Protein AF-A0A847YXC4-F1 (afdb_monomer_lite)

Secondary structure (DSSP, 8-state):
-EEEEEEESSHHHHHHHHHHHHHHHHTT-EE-SSSPPSEEEEEE---SHHHHHHHHHHHHHHHHH-TTSEEEEESTT---

pLDDT: mean 90.59, std 10.75, range [42.12, 97.88]

Radius of gyration: 12.44 Å; chains: 1; bounding box: 24×29×33 Å

Foldseek 3Di:
DEEDEAEQEDPVQVVVSVVVQVVVVVVVYYYDDPDQGQEYEYEYLCPDPVSVVVSVVVVVVNCVSRVNHDYYYDYNPPDD

Sequence (80 aa):
MKFIIKTFGCRLNIAESTEIARQLQEQGFSLAKNEIPDLVIVNTCAVTARAEQQIRQYVRKAKKLYPKAFIVACGCWVDN

Structure (mmCIF, N/CA/C/O backbone):
data_AF-A0A847YXC4-F1
#
_entry.id   AF-A0A847YXC4-F1
#
loop_
_atom_site.group_PDB
_atom_site.id
_atom_site.type_symbol
_atom_site.label_atom_id
_atom_site.label_alt_id
_atom_site.label_comp_id
_atom_site.label_asym_id
_atom_site.label_entity_id
_atom_site.label_seq_id
_atom_site.pdbx_PDB_ins_code
_atom_site.Cartn_x
_atom_site.Cartn_y
_atom_site.Cartn_z
_atom_site.occupancy
_atom_site.B_iso_or_equiv
_atom_site.auth_seq_id
_atom_site.auth_comp_id
_atom_site.auth_asym_id
_atom_site.auth_atom_id
_atom_site.pdbx_PDB_model_num
ATOM 1 N N . MET A 1 1 ? -10.521 7.198 9.614 1.00 92.06 1 MET A N 1
ATOM 2 C CA . MET A 1 1 ? -10.154 5.987 8.848 1.00 92.06 1 MET A CA 1
ATOM 3 C C . MET A 1 1 ? -8.638 5.812 8.871 1.00 92.06 1 MET A C 1
ATOM 5 O O . MET A 1 1 ? -7.924 6.814 8.809 1.00 92.06 1 MET A O 1
ATOM 9 N N . LYS A 1 2 ? -8.145 4.583 9.039 1.00 97.00 2 LYS A N 1
ATOM 10 C CA . LYS A 1 2 ? -6.718 4.244 9.139 1.00 97.00 2 LYS A CA 1
ATOM 11 C C . LYS A 1 2 ? -6.199 3.712 7.810 1.00 97.00 2 LYS A C 1
ATOM 13 O O . LYS A 1 2 ? -6.846 2.860 7.208 1.00 97.00 2 LYS A O 1
ATOM 18 N N . PHE A 1 3 ? -5.033 4.166 7.359 1.00 97.88 3 PHE A N 1
ATOM 19 C CA . PHE A 1 3 ? -4.460 3.698 6.095 1.00 97.88 3 PHE A CA 1
ATOM 20 C C . PHE A 1 3 ? -2.994 3.292 6.202 1.00 97.88 3 PHE A C 1
ATOM 22 O O . PHE A 1 3 ? -2.250 3.795 7.043 1.00 97.88 3 PHE A O 1
ATOM 29 N N . ILE A 1 4 ? -2.574 2.409 5.301 1.00 97.31 4 ILE A N 1
ATOM 30 C CA . ILE A 1 4 ? -1.165 2.141 5.009 1.00 97.31 4 ILE A CA 1
ATOM 31 C C . ILE A 1 4 ? -0.910 2.277 3.511 1.00 97.31 4 ILE A C 1
ATOM 33 O O . ILE A 1 4 ? -1.787 1.989 2.695 1.00 97.31 4 ILE A O 1
ATOM 37 N N . ILE A 1 5 ? 0.313 2.666 3.153 1.00 96.50 5 ILE A N 1
ATOM 38 C CA . ILE A 1 5 ? 0.781 2.679 1.767 1.00 96.50 5 ILE A CA 1
ATOM 39 C C . ILE A 1 5 ? 1.981 1.748 1.654 1.00 96.50 5 ILE A C 1
ATOM 41 O O . ILE A 1 5 ? 2.949 1.859 2.409 1.00 96.50 5 ILE A O 1
ATOM 45 N N . LYS A 1 6 ? 1.925 0.825 0.697 1.00 95.38 6 LYS A N 1
ATOM 46 C CA . LYS A 1 6 ? 3.049 -0.007 0.296 1.00 95.38 6 LYS A CA 1
ATOM 47 C C . LYS A 1 6 ? 3.482 0.370 -1.112 1.00 95.38 6 LYS A C 1
ATOM 49 O O . LYS A 1 6 ? 2.755 0.148 -2.073 1.00 95.38 6 LYS A O 1
ATOM 54 N N . THR A 1 7 ? 4.696 0.884 -1.227 1.00 93.75 7 THR A N 1
ATOM 55 C CA . THR A 1 7 ? 5.277 1.288 -2.509 1.00 93.75 7 THR A CA 1
ATOM 56 C C . THR A 1 7 ? 6.163 0.176 -3.077 1.00 93.75 7 THR A C 1
ATOM 58 O O . THR A 1 7 ? 7.010 -0.371 -2.365 1.00 93.75 7 THR A O 1
ATOM 61 N N . PHE A 1 8 ? 5.985 -0.145 -4.358 1.00 90.25 8 PHE A N 1
ATOM 62 C CA . PHE A 1 8 ? 6.829 -1.048 -5.145 1.00 90.25 8 PHE A CA 1
ATOM 63 C C . PHE A 1 8 ? 7.244 -0.354 -6.444 1.00 90.25 8 PHE A C 1
ATOM 65 O O . PHE A 1 8 ? 6.454 -0.284 -7.382 1.00 90.25 8 PHE A O 1
ATOM 72 N N . GLY A 1 9 ? 8.476 0.136 -6.540 1.00 86.00 9 GLY A N 1
ATOM 73 C CA . GLY A 1 9 ? 8.921 0.813 -7.756 1.00 86.00 9 GLY A CA 1
ATOM 74 C C . GLY A 1 9 ? 10.117 1.719 -7.526 1.00 86.00 9 GLY A C 1
ATOM 75 O O . GLY A 1 9 ? 11.002 1.399 -6.733 1.00 86.00 9 GLY A O 1
ATOM 76 N N . CYS A 1 10 ? 10.152 2.836 -8.248 1.00 88.38 10 CYS A N 1
ATOM 77 C CA . CYS A 1 10 ? 11.286 3.755 -8.264 1.00 88.38 10 CYS A CA 1
ATOM 78 C C . CYS A 1 10 ? 11.063 4.983 -7.360 1.00 88.38 10 CYS A C 1
ATOM 80 O O . CYS A 1 10 ? 10.088 5.074 -6.613 1.00 88.38 10 CYS A O 1
ATOM 82 N N . ARG A 1 11 ? 11.979 5.959 -7.446 1.00 88.88 11 ARG A N 1
ATOM 83 C CA . ARG A 1 11 ? 11.910 7.226 -6.696 1.00 88.88 11 ARG A CA 1
ATOM 84 C C . ARG A 1 11 ? 10.620 8.006 -6.959 1.00 88.88 11 ARG A C 1
ATOM 86 O O . ARG A 1 11 ? 10.108 8.627 -6.034 1.00 88.88 11 ARG A O 1
ATOM 93 N N . LEU A 1 12 ? 10.078 7.930 -8.177 1.00 89.62 12 LEU A N 1
ATOM 94 C CA . LEU A 1 12 ? 8.815 8.586 -8.516 1.00 89.62 12 LEU A CA 1
ATOM 95 C C . LEU A 1 12 ? 7.660 8.026 -7.679 1.00 89.62 12 LEU A C 1
ATOM 97 O O . LEU A 1 12 ? 6.930 8.793 -7.065 1.00 89.62 12 LEU A O 1
ATOM 101 N N . ASN A 1 13 ? 7.563 6.700 -7.545 1.00 89.75 13 ASN A N 1
ATOM 102 C CA . ASN A 1 13 ? 6.489 6.091 -6.761 1.00 89.75 13 ASN A CA 1
ATOM 103 C C . ASN A 1 13 ? 6.576 6.433 -5.267 1.00 89.75 13 ASN A C 1
ATOM 105 O O . ASN A 1 13 ? 5.552 6.486 -4.590 1.00 89.75 13 ASN A O 1
ATOM 109 N N . ILE A 1 14 ? 7.780 6.686 -4.743 1.00 91.62 14 ILE A N 1
ATOM 110 C CA . ILE A 1 14 ? 7.970 7.158 -3.362 1.00 91.62 14 ILE A CA 1
ATOM 111 C C . ILE A 1 14 ? 7.448 8.592 -3.205 1.00 91.62 14 ILE A C 1
ATOM 113 O O . ILE A 1 14 ? 6.758 8.888 -2.225 1.00 91.62 14 ILE A O 1
ATOM 117 N N . ALA A 1 15 ? 7.741 9.467 -4.171 1.00 93.88 15 ALA A N 1
ATOM 118 C CA . ALA A 1 15 ? 7.230 10.835 -4.177 1.00 93.88 15 ALA A CA 1
ATOM 119 C C . ALA A 1 15 ? 5.693 10.849 -4.265 1.00 93.88 15 ALA A C 1
ATOM 121 O O . ALA A 1 15 ? 5.040 11.473 -3.433 1.00 93.88 15 ALA A O 1
ATOM 122 N N . GLU A 1 16 ? 5.113 10.066 -5.178 1.00 93.38 16 GLU A N 1
ATOM 123 C CA . GLU A 1 16 ? 3.659 9.880 -5.291 1.00 93.38 16 GLU A CA 1
ATOM 124 C C . GLU A 1 16 ? 3.045 9.343 -3.995 1.00 93.38 16 GLU A C 1
ATOM 126 O O . GLU A 1 16 ? 2.028 9.847 -3.537 1.00 93.38 16 GLU A O 1
ATOM 131 N N . SER A 1 17 ? 3.659 8.339 -3.360 1.00 95.25 17 SER A N 1
ATOM 132 C CA . SER A 1 17 ? 3.159 7.799 -2.091 1.00 95.25 17 SER A CA 1
ATOM 133 C C . SER A 1 17 ? 3.179 8.829 -0.963 1.00 95.25 17 SER A C 1
ATOM 135 O O . SER A 1 17 ? 2.274 8.824 -0.131 1.00 95.25 17 SER A O 1
ATOM 137 N N . THR A 1 18 ? 4.171 9.720 -0.944 1.00 95.50 18 THR A N 1
ATOM 138 C CA . THR A 1 18 ? 4.218 10.836 0.012 1.00 95.50 18 THR A CA 1
ATOM 139 C C . THR A 1 18 ? 3.062 11.804 -0.224 1.00 95.50 18 THR A C 1
ATOM 141 O O . THR A 1 18 ? 2.380 12.185 0.725 1.00 95.50 18 THR A O 1
ATOM 144 N N . GLU A 1 19 ? 2.797 12.146 -1.483 1.00 96.19 19 GLU A N 1
ATOM 145 C CA . GLU A 1 19 ? 1.704 13.050 -1.840 1.00 96.19 19 GLU A CA 1
ATOM 146 C C . GLU A 1 19 ? 0.326 12.431 -1.556 1.00 96.19 19 GLU A C 1
ATOM 148 O O . GLU A 1 19 ? -0.523 13.072 -0.942 1.00 96.19 19 GLU A O 1
ATOM 153 N N . ILE A 1 20 ? 0.127 11.152 -1.887 1.00 95.38 20 ILE A N 1
ATOM 154 C CA . ILE A 1 20 ? -1.093 10.405 -1.543 1.00 95.38 20 ILE A CA 1
ATOM 155 C C . ILE A 1 20 ? -1.304 10.390 -0.023 1.00 95.38 20 ILE A C 1
ATOM 157 O O . ILE A 1 20 ? -2.418 10.611 0.450 1.00 95.38 20 ILE A O 1
ATOM 161 N N . ALA A 1 21 ? -0.248 10.144 0.762 1.00 96.94 21 ALA A N 1
ATOM 162 C CA . ALA A 1 21 ? -0.348 10.159 2.219 1.00 96.94 21 ALA A CA 1
ATOM 163 C C . ALA A 1 21 ? -0.772 11.537 2.744 1.00 96.94 21 ALA A C 1
ATOM 165 O O . ALA A 1 21 ? -1.654 11.606 3.600 1.00 96.94 21 ALA A O 1
ATOM 166 N N . ARG A 1 22 ? -0.186 12.614 2.204 1.00 97.81 22 ARG A N 1
ATOM 167 C CA . ARG A 1 22 ? -0.524 13.999 2.551 1.00 97.81 22 ARG A CA 1
ATOM 168 C C . ARG A 1 22 ? -1.997 14.295 2.260 1.00 97.81 22 ARG A C 1
ATOM 170 O O . ARG A 1 22 ? -2.714 14.724 3.157 1.00 97.81 22 ARG A O 1
ATOM 177 N N . GLN A 1 23 ? -2.466 13.983 1.053 1.00 97.19 23 GLN A N 1
ATOM 178 C CA . GLN A 1 23 ? -3.858 14.203 0.648 1.00 97.19 23 GLN A CA 1
ATOM 179 C C . GLN A 1 23 ? -4.846 13.432 1.530 1.00 97.19 23 GLN A C 1
ATOM 181 O O . GLN A 1 23 ? -5.852 13.983 1.967 1.00 97.19 23 GLN A O 1
ATOM 186 N N . LEU A 1 24 ? -4.559 12.169 1.855 1.00 97.00 24 LEU A N 1
ATOM 187 C CA . LEU A 1 24 ? -5.410 11.384 2.755 1.00 97.00 24 LEU A CA 1
ATOM 188 C C . LEU A 1 24 ? -5.472 11.989 4.158 1.00 97.00 24 LEU A C 1
ATOM 190 O O . LEU A 1 24 ? -6.544 12.035 4.764 1.00 97.00 24 LEU A O 1
ATOM 194 N N . GLN A 1 25 ? -4.340 12.464 4.677 1.00 97.31 25 GLN A N 1
ATOM 195 C CA . GLN A 1 25 ? -4.292 13.135 5.974 1.00 97.31 25 GLN A CA 1
ATOM 196 C C . GLN A 1 25 ? -5.127 14.420 5.985 1.00 97.31 25 GLN A C 1
ATOM 198 O O . GLN A 1 25 ? -5.856 14.650 6.948 1.00 97.31 25 GLN A O 1
ATOM 203 N N . GLU A 1 26 ? -5.097 15.206 4.907 1.00 97.88 26 GLU A N 1
ATOM 204 C CA . GLU A 1 26 ? -5.948 16.396 4.748 1.00 97.88 26 GLU A CA 1
ATOM 205 C C . GLU A 1 26 ? -7.443 16.059 4.735 1.00 97.88 26 GLU A C 1
ATOM 207 O O . GLU A 1 26 ? -8.256 16.839 5.221 1.00 97.88 26 GLU A O 1
ATOM 212 N N . GLN A 1 27 ? -7.809 14.867 4.261 1.00 97.19 27 GLN A N 1
ATOM 213 C CA . GLN A 1 27 ? -9.179 14.347 4.303 1.00 97.19 27 GLN A CA 1
ATOM 214 C C . GLN A 1 27 ? -9.541 13.676 5.648 1.00 97.19 27 GLN A C 1
ATOM 216 O O . GLN A 1 27 ? -10.575 13.017 5.759 1.00 97.19 27 GLN A O 1
ATOM 221 N N . GLY A 1 28 ? -8.701 13.799 6.684 1.00 97.31 28 GLY A N 1
ATOM 222 C CA . GLY A 1 28 ? -8.971 13.277 8.031 1.00 97.31 28 GLY A CA 1
ATOM 223 C C . GLY A 1 28 ? -8.598 11.806 8.246 1.00 97.31 28 GLY A C 1
ATOM 224 O O . GLY A 1 28 ? -9.002 11.185 9.237 1.00 97.31 28 GLY A O 1
ATOM 225 N N . PHE A 1 29 ? -7.827 11.208 7.337 1.00 97.50 29 PHE A N 1
ATOM 226 C CA . PHE A 1 29 ? -7.295 9.864 7.526 1.00 97.50 29 PHE A CA 1
ATOM 227 C C . PHE A 1 29 ? -6.031 9.912 8.385 1.00 97.50 29 PHE A C 1
ATOM 229 O O . PHE A 1 29 ? -5.331 10.917 8.460 1.00 97.50 29 PHE A O 1
ATOM 236 N N . SER A 1 30 ? -5.690 8.793 9.021 1.00 97.12 30 SER A N 1
ATOM 237 C CA . SER A 1 30 ? -4.439 8.679 9.777 1.00 97.12 30 SER A CA 1
ATOM 238 C C . SER A 1 30 ? -3.662 7.429 9.394 1.00 97.12 30 SER A C 1
ATOM 240 O O . SER A 1 30 ? -4.239 6.395 9.060 1.00 97.12 30 SER A O 1
ATOM 242 N N . LEU A 1 31 ? -2.333 7.529 9.437 1.00 96.44 31 LEU A N 1
ATOM 243 C CA . LEU A 1 31 ? -1.453 6.405 9.144 1.00 96.44 31 LEU A CA 1
ATOM 244 C C . LEU A 1 31 ? -1.620 5.331 10.229 1.00 96.44 31 LEU A C 1
ATOM 246 O O . LEU A 1 31 ? -1.509 5.638 11.420 1.00 96.44 31 LEU A O 1
ATOM 250 N N . ALA A 1 32 ? -1.854 4.083 9.835 1.00 95.94 32 ALA A N 1
ATOM 251 C CA . ALA A 1 32 ? -1.879 2.965 10.768 1.00 95.94 32 ALA A CA 1
ATOM 252 C C . ALA A 1 32 ? -0.436 2.615 11.158 1.00 95.94 32 ALA A C 1
ATOM 254 O O . ALA A 1 32 ? 0.354 2.193 10.312 1.00 95.94 32 ALA A O 1
ATOM 255 N N . LYS A 1 33 ? -0.071 2.818 12.430 1.00 88.19 33 LYS A N 1
ATOM 256 C CA . LYS A 1 33 ? 1.279 2.485 12.925 1.00 88.19 33 LYS A CA 1
ATOM 257 C C . LYS A 1 33 ? 1.375 1.014 13.324 1.00 8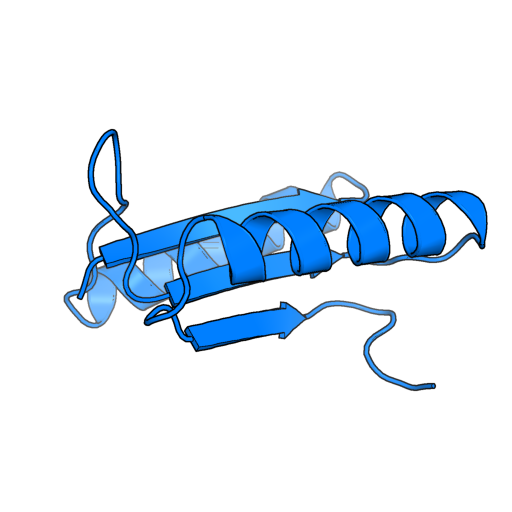8.19 33 LYS A C 1
ATOM 259 O O . LYS A 1 33 ? 2.150 0.272 12.741 1.00 88.19 33 LYS A O 1
ATOM 264 N N . ASN A 1 34 ? 0.540 0.607 14.279 1.00 88.75 34 ASN A N 1
ATOM 265 C CA . ASN A 1 34 ? 0.405 -0.775 14.764 1.00 88.75 34 ASN A CA 1
ATOM 266 C C . ASN A 1 34 ? -1.073 -1.204 14.821 1.00 88.75 34 ASN A C 1
ATOM 268 O O . ASN A 1 34 ? -1.441 -2.142 15.521 1.00 88.75 34 ASN A O 1
ATOM 272 N N . GLU A 1 35 ? -1.929 -0.465 14.122 1.00 93.38 35 GLU A N 1
ATOM 273 C CA . GLU A 1 35 ? -3.373 -0.668 14.084 1.00 93.38 35 GLU A CA 1
ATOM 274 C C . GLU A 1 35 ? -3.747 -1.422 12.805 1.00 93.38 35 GLU A C 1
ATOM 276 O O . GLU A 1 35 ? -3.015 -1.393 11.812 1.00 93.38 35 GLU A O 1
ATOM 281 N N . ILE A 1 36 ? -4.910 -2.072 12.810 1.00 94.69 36 ILE A N 1
ATOM 282 C CA . ILE A 1 36 ? -5.467 -2.681 11.600 1.00 9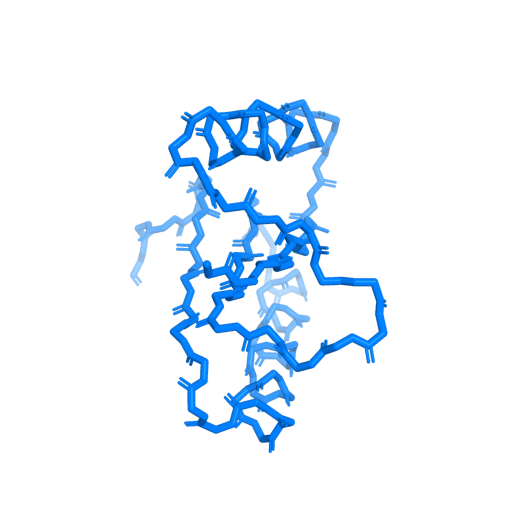4.69 36 ILE A CA 1
ATOM 283 C C . ILE A 1 36 ? -5.908 -1.541 10.665 1.00 94.69 36 ILE A C 1
ATOM 285 O O . ILE A 1 36 ? -6.700 -0.699 11.092 1.00 94.69 36 ILE A O 1
ATOM 289 N N . PRO A 1 37 ? -5.404 -1.469 9.419 1.00 97.25 37 PRO A N 1
ATOM 290 C CA . PRO A 1 37 ? -5.830 -0.443 8.481 1.00 97.25 37 PRO A CA 1
ATOM 291 C C . PRO A 1 37 ? -7.235 -0.732 7.953 1.00 97.25 37 PRO A C 1
ATOM 293 O O . PRO A 1 37 ? -7.595 -1.882 7.706 1.00 97.25 37 PRO A O 1
ATOM 296 N N . ASP A 1 38 ? -7.981 0.332 7.687 1.00 97.19 38 ASP A N 1
ATOM 297 C CA . ASP A 1 38 ? -9.227 0.295 6.922 1.00 97.19 38 ASP A CA 1
ATOM 298 C C . ASP A 1 38 ? -8.951 0.396 5.410 1.00 97.19 38 ASP A C 1
ATOM 300 O O . ASP A 1 38 ? -9.757 -0.041 4.593 1.00 97.19 38 ASP A O 1
ATOM 304 N N . LEU A 1 39 ? -7.800 0.969 5.031 1.00 97.19 39 LEU A N 1
ATOM 305 C CA . LEU A 1 39 ? -7.377 1.191 3.648 1.00 97.19 39 LEU A CA 1
ATOM 306 C C . LEU A 1 39 ? -5.916 0.767 3.436 1.00 97.19 39 LEU A C 1
ATOM 308 O O . LEU A 1 39 ? -5.009 1.215 4.138 1.00 97.19 39 LEU A O 1
ATOM 312 N N . VAL A 1 40 ? -5.671 -0.065 2.428 1.00 97.25 40 VAL A N 1
ATOM 313 C CA . VAL A 1 40 ? -4.330 -0.465 1.987 1.00 97.25 40 VAL A CA 1
ATOM 314 C C . VAL A 1 40 ? -4.123 0.021 0.562 1.00 97.25 40 VAL A C 1
ATOM 316 O O . VAL A 1 40 ? -4.801 -0.439 -0.352 1.00 97.25 40 VAL A O 1
ATOM 319 N N . ILE A 1 41 ? -3.158 0.913 0.365 1.00 96.19 41 ILE A N 1
ATOM 320 C CA . ILE A 1 41 ? -2.777 1.404 -0.960 1.00 96.19 41 ILE A CA 1
ATOM 321 C C . ILE A 1 41 ? -1.481 0.727 -1.376 1.00 96.19 41 ILE A C 1
ATOM 323 O O . ILE A 1 41 ? -0.495 0.751 -0.644 1.00 96.19 41 ILE A O 1
ATOM 327 N N . VAL A 1 42 ? -1.467 0.134 -2.560 1.00 95.12 42 VAL A N 1
ATOM 328 C CA . VAL A 1 42 ? -0.289 -0.476 -3.169 1.00 95.12 42 VAL A CA 1
ATOM 329 C C . VAL A 1 42 ? 0.107 0.367 -4.377 1.00 95.12 42 VAL A C 1
ATOM 331 O O . VAL A 1 42 ? -0.481 0.203 -5.439 1.00 95.12 42 VAL A O 1
ATOM 334 N N . ASN A 1 43 ? 1.075 1.277 -4.218 1.00 93.19 43 ASN A N 1
ATOM 335 C CA . ASN A 1 43 ? 1.549 2.116 -5.325 1.00 93.19 43 ASN A CA 1
ATOM 336 C C . ASN A 1 43 ? 2.685 1.420 -6.076 1.00 93.19 43 ASN A C 1
ATOM 338 O O . ASN A 1 43 ? 3.702 1.068 -5.466 1.00 93.19 43 ASN A O 1
ATOM 342 N N . THR A 1 44 ? 2.540 1.218 -7.382 1.00 89.44 44 THR A N 1
ATOM 343 C CA . THR A 1 44 ? 3.513 0.475 -8.170 1.00 89.44 44 THR A CA 1
ATOM 344 C C . THR A 1 44 ? 3.565 0.822 -9.652 1.00 89.44 44 THR A C 1
ATOM 346 O O . THR A 1 44 ? 2.552 1.052 -10.300 1.00 89.44 44 THR A O 1
ATOM 349 N N . CYS A 1 45 ? 4.772 0.780 -10.221 1.00 83.81 45 CYS A N 1
ATOM 350 C CA . CYS A 1 45 ? 4.970 0.823 -11.668 1.00 83.81 45 CYS A CA 1
ATOM 351 C C . CYS A 1 45 ? 5.012 -0.563 -12.330 1.00 83.81 45 CYS A C 1
ATOM 353 O O . CYS A 1 45 ? 5.058 -0.609 -13.548 1.00 83.81 45 CYS A O 1
ATOM 355 N N . ALA A 1 46 ? 5.054 -1.655 -11.549 1.00 74.88 46 ALA A N 1
ATOM 356 C CA . ALA A 1 46 ? 5.102 -3.073 -11.947 1.00 74.88 46 ALA A CA 1
ATOM 357 C C . ALA A 1 46 ? 5.536 -3.397 -13.397 1.00 74.88 46 ALA A C 1
ATOM 359 O O . ALA A 1 46 ? 4.915 -4.205 -14.073 1.00 74.88 46 ALA A O 1
ATOM 360 N N . VAL A 1 47 ? 6.654 -2.838 -13.868 1.00 80.31 47 VAL A N 1
ATOM 361 C CA . VAL A 1 47 ? 7.084 -2.980 -15.276 1.00 80.31 47 VAL A CA 1
ATOM 362 C C . VAL A 1 47 ? 7.722 -4.338 -15.603 1.00 80.31 47 VAL A C 1
ATOM 364 O O . VAL A 1 47 ? 8.176 -4.564 -16.719 1.00 80.31 47 VAL A O 1
ATOM 367 N N . THR A 1 48 ? 7.811 -5.251 -14.628 1.00 84.31 48 THR A N 1
ATOM 368 C CA . THR A 1 48 ? 8.396 -6.588 -14.811 1.00 84.31 48 THR A CA 1
ATOM 369 C C . THR A 1 48 ? 7.505 -7.666 -14.204 1.00 84.31 48 THR A C 1
ATOM 371 O O . THR A 1 48 ? 6.904 -7.460 -13.147 1.00 84.31 48 THR A O 1
ATOM 374 N N . ALA A 1 49 ? 7.513 -8.864 -14.795 1.00 86.81 49 ALA A N 1
ATOM 375 C CA . ALA A 1 49 ? 6.778 -10.025 -14.280 1.00 86.81 49 ALA A CA 1
ATOM 376 C C . ALA A 1 49 ? 7.153 -10.382 -12.826 1.00 86.81 49 ALA A C 1
ATOM 378 O O . ALA A 1 49 ? 6.313 -10.811 -12.033 1.00 86.81 49 ALA A O 1
ATOM 379 N N . ARG A 1 50 ? 8.418 -10.159 -12.439 1.00 87.75 50 ARG A N 1
ATOM 380 C CA . ARG A 1 50 ? 8.878 -10.364 -11.058 1.00 87.75 50 ARG A CA 1
ATOM 381 C C . ARG A 1 50 ? 8.246 -9.358 -10.096 1.00 87.75 50 ARG A C 1
ATOM 383 O O . ARG A 1 50 ? 7.808 -9.758 -9.018 1.00 87.75 50 ARG A O 1
ATOM 390 N N . ALA A 1 51 ? 8.195 -8.079 -10.471 1.00 86.62 51 ALA A N 1
ATOM 391 C CA . ALA A 1 51 ? 7.540 -7.053 -9.662 1.00 86.62 51 ALA A CA 1
ATOM 392 C C . ALA A 1 51 ? 6.047 -7.371 -9.503 1.00 86.62 51 ALA A C 1
ATOM 394 O O . ALA A 1 51 ? 5.533 -7.393 -8.387 1.00 86.62 51 ALA A O 1
ATOM 395 N N . GLU A 1 52 ? 5.381 -7.739 -10.594 1.00 87.75 52 GLU A N 1
ATOM 396 C CA . GLU A 1 52 ? 3.975 -8.141 -10.599 1.00 87.75 52 GLU A CA 1
ATOM 397 C C . GLU A 1 52 ? 3.703 -9.350 -9.680 1.00 87.75 52 GLU A C 1
ATOM 399 O O . GLU A 1 52 ? 2.753 -9.357 -8.891 1.00 87.75 52 GLU A O 1
ATOM 404 N N . GLN A 1 53 ? 4.569 -10.371 -9.703 1.00 90.81 53 GLN A N 1
ATOM 405 C CA . GLN A 1 53 ? 4.468 -11.509 -8.787 1.00 90.81 53 GLN A CA 1
ATOM 406 C C . GLN A 1 53 ? 4.581 -11.077 -7.317 1.00 90.81 53 GLN A C 1
ATOM 408 O O . GL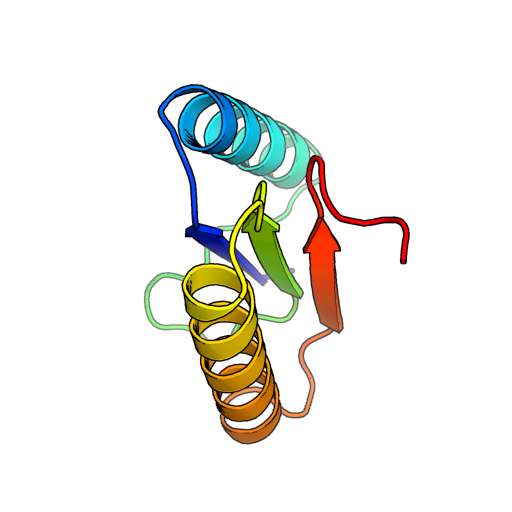N A 1 53 ? 3.777 -11.524 -6.494 1.00 90.81 53 GLN A O 1
ATOM 413 N N . GLN A 1 54 ? 5.531 -10.198 -6.982 1.00 90.81 54 GLN A N 1
ATOM 414 C CA . GLN A 1 54 ? 5.697 -9.672 -5.620 1.00 90.81 54 GLN A CA 1
ATOM 415 C C . GLN A 1 54 ? 4.468 -8.884 -5.158 1.00 90.81 54 GLN A C 1
ATOM 417 O O . GLN A 1 54 ? 4.007 -9.058 -4.028 1.00 90.81 54 GLN A O 1
ATOM 422 N N . ILE A 1 55 ? 3.897 -8.069 -6.043 1.00 91.62 55 ILE A N 1
ATOM 423 C CA . ILE A 1 55 ? 2.696 -7.279 -5.765 1.00 91.62 55 ILE A CA 1
ATOM 424 C C . ILE A 1 55 ? 1.506 -8.200 -5.515 1.00 91.62 55 ILE A C 1
ATOM 426 O O . ILE A 1 55 ?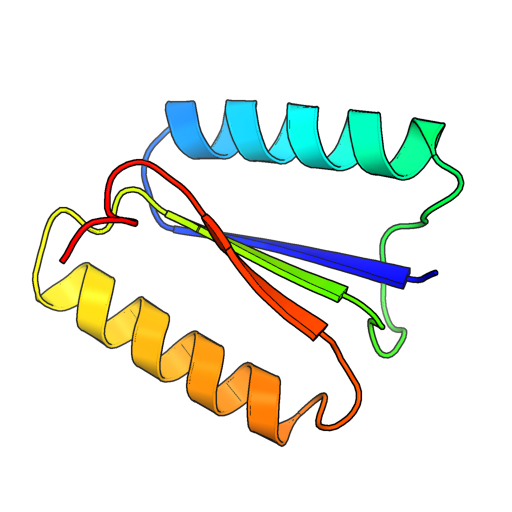 0.838 -8.068 -4.491 1.00 91.62 55 ILE A O 1
ATOM 430 N N . ARG A 1 56 ? 1.278 -9.203 -6.374 1.00 92.25 56 ARG A N 1
ATOM 431 C CA . ARG A 1 56 ? 0.211 -10.197 -6.168 1.00 92.25 56 ARG A CA 1
ATOM 432 C C . ARG A 1 56 ? 0.363 -10.945 -4.850 1.00 92.25 56 ARG A C 1
ATOM 434 O O . ARG A 1 56 ? -0.628 -11.157 -4.150 1.00 92.25 56 ARG A O 1
ATOM 441 N N . GLN A 1 57 ? 1.584 -11.348 -4.497 1.00 94.75 57 GLN A N 1
ATOM 442 C CA . GLN A 1 57 ? 1.859 -11.992 -3.211 1.00 94.75 57 GLN A CA 1
ATOM 443 C C . GLN A 1 57 ? 1.531 -11.059 -2.041 1.00 94.75 57 GLN A C 1
ATOM 445 O O . GLN A 1 57 ? 0.869 -11.481 -1.089 1.00 94.75 57 GLN A O 1
ATOM 450 N N . TYR A 1 58 ? 1.929 -9.788 -2.129 1.00 95.31 58 TYR A N 1
ATOM 451 C CA . TYR A 1 58 ? 1.621 -8.791 -1.111 1.00 95.31 58 TYR A CA 1
ATOM 452 C C . TYR A 1 58 ? 0.114 -8.554 -0.977 1.00 95.31 58 TYR A C 1
ATOM 454 O O . TYR A 1 58 ? -0.406 -8.628 0.132 1.00 95.31 58 TYR A O 1
ATOM 462 N N . VAL A 1 59 ? -0.605 -8.354 -2.085 1.00 94.00 59 VAL A N 1
ATOM 463 C CA . VAL A 1 59 ? -2.062 -8.143 -2.087 1.00 94.00 59 VAL A CA 1
ATOM 464 C C . VAL A 1 59 ? -2.790 -9.343 -1.483 1.00 94.00 59 VAL A C 1
ATOM 466 O O . VAL A 1 59 ? -3.651 -9.164 -0.626 1.00 94.00 59 VAL A O 1
ATOM 469 N N . ARG A 1 60 ? -2.424 -10.579 -1.853 1.00 95.69 60 ARG A N 1
ATOM 470 C CA . ARG A 1 60 ? -3.003 -11.796 -1.252 1.00 95.69 60 ARG A CA 1
ATOM 471 C C . ARG A 1 60 ? -2.762 -11.855 0.257 1.00 95.69 60 ARG A C 1
ATOM 473 O O . ARG A 1 60 ? -3.679 -12.171 1.013 1.00 95.69 60 ARG A O 1
ATOM 480 N N . LYS A 1 61 ? -1.548 -11.518 0.703 1.00 96.38 61 LYS A N 1
ATOM 481 C CA . LYS A 1 61 ? -1.211 -11.449 2.130 1.00 96.38 61 LYS A CA 1
ATOM 482 C C . LYS A 1 61 ? -2.018 -10.361 2.844 1.00 96.38 61 LYS A C 1
ATOM 484 O O . LYS A 1 61 ? -2.565 -10.633 3.906 1.00 96.38 61 LYS A O 1
ATOM 489 N N . ALA A 1 62 ? -2.137 -9.173 2.255 1.00 95.31 62 ALA A N 1
ATOM 490 C CA . ALA A 1 62 ? -2.900 -8.060 2.809 1.00 95.31 62 ALA A CA 1
ATOM 491 C C . ALA A 1 62 ? -4.395 -8.398 2.929 1.00 95.31 62 ALA A C 1
ATOM 493 O O . ALA A 1 62 ? -4.964 -8.171 3.989 1.00 95.31 62 ALA A O 1
ATOM 494 N N . LYS A 1 63 ? -5.000 -9.048 1.921 1.00 95.44 63 LYS A N 1
ATOM 495 C CA . LYS A 1 63 ? -6.389 -9.547 1.990 1.00 95.44 63 LYS A CA 1
ATOM 496 C C . LYS A 1 63 ? -6.603 -10.533 3.139 1.00 95.44 63 LYS A C 1
ATOM 498 O O . LYS A 1 63 ? -7.643 -10.504 3.784 1.00 95.44 63 LYS A O 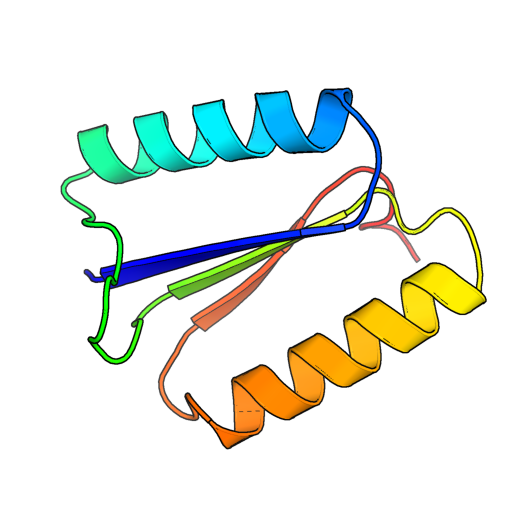1
ATOM 503 N N . LYS A 1 64 ? -5.625 -11.407 3.401 1.00 96.56 64 LYS A N 1
ATOM 504 C CA . LYS A 1 64 ? -5.699 -12.377 4.504 1.00 96.56 64 LYS A CA 1
ATOM 505 C C . LYS A 1 64 ? -5.527 -11.717 5.875 1.00 96.56 64 LYS A C 1
ATOM 507 O O . LYS A 1 64 ? -6.208 -12.106 6.815 1.00 96.56 64 LYS A O 1
ATOM 512 N N . LEU A 1 65 ? -4.601 -10.764 5.997 1.00 95.69 65 LEU A N 1
ATOM 513 C CA . LEU A 1 65 ? -4.325 -10.070 7.260 1.00 95.69 65 LEU A CA 1
ATOM 514 C C . LEU A 1 65 ? -5.416 -9.060 7.619 1.00 95.69 65 LEU A C 1
ATOM 516 O O . LEU A 1 65 ? -5.756 -8.916 8.789 1.00 95.69 65 LEU A O 1
ATOM 520 N N . TYR A 1 66 ? -5.965 -8.378 6.616 1.00 96.12 66 TYR A N 1
ATOM 521 C CA . TYR A 1 66 ? -6.909 -7.279 6.780 1.00 96.12 66 TYR A CA 1
ATOM 522 C C . TYR A 1 66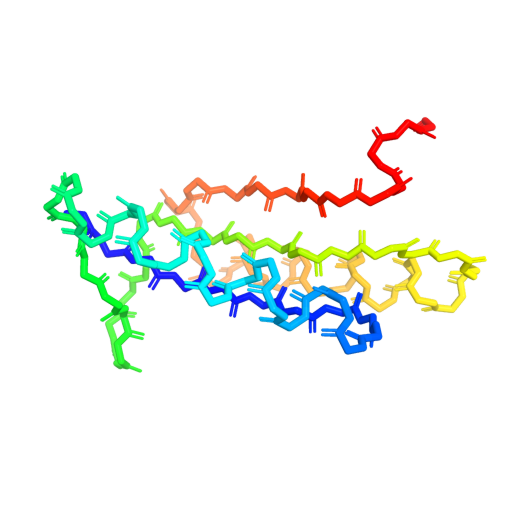 ? -8.175 -7.547 5.951 1.00 96.12 66 TYR A C 1
ATOM 524 O O . TYR A 1 66 ? -8.444 -6.842 4.980 1.00 96.12 66 TYR A O 1
ATOM 532 N N . PRO A 1 67 ? -8.978 -8.569 6.307 1.00 95.00 67 PRO A N 1
ATOM 533 C CA . PRO A 1 67 ? -10.124 -9.004 5.500 1.00 95.00 67 PRO A CA 1
ATOM 534 C C . PRO A 1 67 ? -11.235 -7.952 5.370 1.00 95.00 67 PRO A C 1
ATOM 536 O O . PRO A 1 67 ? -12.080 -8.070 4.490 1.00 95.00 67 PRO A O 1
ATOM 539 N N . LYS A 1 68 ? -11.241 -6.934 6.240 1.00 95.94 68 LYS A N 1
ATOM 540 C CA . LYS A 1 68 ? -12.184 -5.807 6.206 1.00 95.94 68 LYS A CA 1
ATOM 541 C C . LYS A 1 68 ? -11.610 -4.547 5.549 1.00 95.94 68 LYS A C 1
ATOM 543 O O . LYS A 1 68 ? -12.353 -3.591 5.364 1.00 95.94 68 LYS A O 1
ATOM 548 N N . ALA A 1 69 ? -10.315 -4.525 5.230 1.00 96.81 69 ALA A N 1
ATOM 549 C CA . ALA A 1 69 ? -9.690 -3.357 4.628 1.00 96.81 69 ALA A CA 1
ATOM 550 C C . ALA A 1 69 ? -10.042 -3.259 3.144 1.00 96.81 69 ALA A C 1
ATOM 552 O O . ALA A 1 69 ? -10.016 -4.255 2.415 1.00 96.81 69 ALA A O 1
ATOM 553 N N . PHE A 1 70 ? -10.289 -2.042 2.675 1.00 96.81 70 PHE A N 1
ATOM 554 C CA . PHE A 1 70 ? -10.335 -1.760 1.252 1.00 96.81 70 PHE A CA 1
ATOM 555 C C . PHE A 1 70 ? -8.906 -1.760 0.701 1.00 96.81 70 PHE A C 1
ATOM 557 O O . PHE A 1 70 ? -8.023 -1.106 1.255 1.00 96.81 70 PHE A O 1
ATOM 564 N N . ILE A 1 71 ? -8.649 -2.520 -0.364 1.00 95.50 71 ILE A N 1
ATOM 565 C CA . ILE A 1 71 ? -7.306 -2.650 -0.941 1.00 95.50 71 ILE A CA 1
ATOM 566 C C . ILE A 1 71 ? -7.315 -2.086 -2.352 1.00 95.50 71 ILE A C 1
ATOM 568 O O . ILE A 1 71 ? -8.017 -2.602 -3.218 1.00 95.50 71 ILE A O 1
ATOM 572 N N . VAL A 1 72 ? -6.493 -1.065 -2.576 1.00 93.19 72 VAL A N 1
ATOM 573 C CA . VAL A 1 72 ? -6.336 -0.373 -3.856 1.00 93.19 72 VAL A CA 1
ATOM 574 C C . VAL A 1 72 ? -4.919 -0.592 -4.359 1.00 93.19 72 VAL A C 1
ATOM 576 O O . VAL A 1 72 ? -3.963 -0.388 -3.615 1.00 93.19 72 VAL A O 1
ATOM 579 N N . ALA A 1 73 ? -4.771 -0.990 -5.619 1.00 89.38 73 ALA A N 1
ATOM 580 C CA . ALA A 1 73 ? -3.498 -0.925 -6.327 1.00 89.38 73 ALA A CA 1
ATOM 581 C C . ALA A 1 73 ? -3.539 0.270 -7.288 1.00 89.38 73 ALA A C 1
ATOM 583 O O . ALA A 1 73 ? -4.529 0.445 -7.993 1.00 89.38 73 ALA A O 1
ATOM 584 N N . CYS A 1 74 ? -2.502 1.103 -7.284 1.00 85.50 74 CYS A N 1
ATOM 585 C CA . CYS A 1 74 ? -2.390 2.288 -8.133 1.00 85.50 74 CYS A CA 1
ATOM 586 C C . CYS A 1 74 ? -0.979 2.412 -8.733 1.00 85.50 74 CYS A C 1
ATOM 588 O O . CYS A 1 74 ? -0.054 1.745 -8.271 1.00 85.50 74 CYS A O 1
ATOM 590 N N . GLY A 1 75 ? -0.820 3.254 -9.758 1.00 77.12 75 GLY A N 1
ATOM 591 C CA . GLY A 1 75 ? 0.458 3.545 -10.418 1.00 77.12 75 GLY A CA 1
ATOM 592 C C . GLY A 1 75 ? 0.467 3.209 -11.916 1.00 77.12 75 GLY A C 1
ATOM 593 O O . GLY A 1 75 ? -0.570 2.941 -12.515 1.00 77.12 75 GLY A O 1
ATOM 594 N N . CYS A 1 76 ? 1.644 3.255 -12.543 1.00 67.69 76 CYS A N 1
ATOM 595 C CA . CYS A 1 76 ? 1.812 3.276 -14.007 1.00 67.69 76 CYS A CA 1
ATOM 596 C C . CYS A 1 76 ? 1.385 1.984 -14.733 1.00 67.69 76 CYS A C 1
ATOM 598 O O . CYS A 1 76 ? 1.354 1.960 -15.956 1.00 67.69 76 CYS A O 1
ATOM 600 N N . TRP A 1 77 ? 1.119 0.907 -13.990 1.00 57.66 77 TRP A N 1
ATOM 601 C CA . TRP A 1 77 ? 0.765 -0.413 -14.521 1.00 57.66 77 TRP A CA 1
ATOM 602 C C . TRP A 1 77 ? -0.733 -0.741 -14.395 1.00 57.66 77 TRP A C 1
ATOM 604 O O . TRP A 1 77 ? -1.135 -1.854 -14.696 1.00 57.66 77 TRP A O 1
ATOM 614 N N . VAL A 1 78 ? -1.586 0.180 -13.933 1.00 55.81 78 VAL A N 1
ATOM 615 C CA . VAL A 1 78 ? -2.999 -0.152 -13.634 1.00 55.81 78 VAL A CA 1
ATOM 616 C C . VAL A 1 78 ? -3.830 -0.537 -14.878 1.00 55.81 78 VAL A C 1
ATOM 618 O O . VAL A 1 78 ? -4.949 -1.008 -14.716 1.00 55.81 78 VAL A O 1
ATOM 621 N N . ASP A 1 79 ? -3.268 -0.473 -16.087 1.00 47.91 79 ASP A N 1
ATOM 622 C CA . ASP A 1 79 ? -3.856 -1.056 -17.298 1.00 47.91 79 ASP A CA 1
ATOM 623 C C . ASP A 1 79 ? -3.148 -2.361 -17.713 1.00 47.91 79 ASP A C 1
ATOM 625 O O . ASP A 1 79 ? -2.099 -2.329 -18.364 1.00 47.91 79 ASP A O 1
ATOM 629 N N . ASN A 1 80 ? -3.749 -3.506 -17.360 1.00 42.12 80 ASN A N 1
ATOM 630 C CA . ASN A 1 80 ? -3.798 -4.710 -18.206 1.00 42.12 80 ASN A CA 1
ATOM 631 C C . ASN A 1 80 ? -4.958 -5.634 -17.800 1.00 42.12 80 ASN A C 1
ATOM 633 O O . ASN A 1 80 ? -5.018 -6.016 -16.606 1.00 42.12 80 ASN A O 1
#